Protein AF-U4TDQ0-F1 (afdb_monomer)

Radius of gyration: 15.78 Å; Cα contacts (8 Å, |Δi|>4): 170; chains: 1; bounding box: 38×32×38 Å

pLDDT: mean 95.49, std 4.38, range [69.06, 98.44]

Foldseek 3Di:
DDWPDKDKDFDADDDPPFDKDKDKDFQAFDQFWTWIKIWIDGPNHTGMIMITTDFDDDPRDGHTVCVVCVVVVNNVDHRHHDDVRVVVVVVVVVQDPPPDD

Mean predicted aligned error: 3.44 Å

Nearest PDB structures (foldseek):
  2cye-assembly3_D  TM=9.379E-01  e=4.472E-04  Thermus thermophilus HB8
  2cye-assembly3_C  TM=8.289E-01  e=3.193E-04  Thermus thermophilus HB8
  2cye-assembly3_B  TM=7.316E-01  e=2.853E-04  Thermus thermophilus HB8
  1tbu-assembly1_D  TM=9.192E-01  e=5.928E-03  Saccharomyces cerevisiae
  2egi-assembly1_C  TM=8.743E-01  e=5.298E-03  Aquifex aeolicus

Secondary structure (DSSP, 8-state):
-EEEEEEEEE-SPPPTTPPEEEEEEEEEE-SS-EEEEEEEEETTEEEEEEEEEEE-EETTEEPPHHHHHHHTT-TT------THHHHHHHHHHTS-SSPP-

InterPro domains:
  IPR029069 HotDog domain superfamily [SSF54637] (1-72)
  IPR051490 THEM6/lcsJ thioesterase [PTHR12475] (1-75)

Solvent-accessible surface area (backbone atoms only — not comparable to full-atom values): 5972 Å² total; per-residue (Å²): 110,49,77,83,46,73,52,74,49,83,78,48,91,82,62,89,92,60,70,70,47,77,47,76,45,80,63,20,41,52,71,48,37,40,30,36,39,37,38,37,27,44,93,91,38,81,24,33,44,34,45,35,39,29,28,49,58,58,98,92,37,74,40,50,37,64,63,53,26,48,76,70,76,40,68,86,70,80,44,64,52,52,69,72,56,40,53,46,54,56,55,58,68,70,50,71,78,80,65,90,130

Sequence (101 aa):
MVVAGSTIQYRKRIRAFEKVTLKTKIVGIDARWMYIEQSMWVKGKPCSSALLRTGVTEGGRVIDTSRVLTALGQSEWELPPTGYVAEWIVSDADRPWPPVA

Organism: NCBI:txid1354303

Structure (mmCIF, N/CA/C/O backbone):
data_AF-U4TDQ0-F1
#
_entry.id   AF-U4TDQ0-F1
#
loop_
_atom_site.group_PDB
_atom_site.id
_atom_site.type_symbol
_atom_site.label_atom_id
_atom_site.label_alt_id
_atom_site.label_comp_id
_atom_site.label_asym_id
_atom_site.label_entity_id
_atom_site.label_seq_id
_atom_site.pdbx_PDB_ins_code
_atom_site.Cartn_x
_atom_site.Cartn_y
_atom_site.Cartn_z
_atom_site.occupancy
_atom_site.B_iso_or_equiv
_atom_site.auth_seq_id
_atom_site.auth_comp_id
_atom_site.auth_asym_id
_atom_site.auth_atom_id
_atom_site.pdbx_PDB_model_num
ATOM 1 N N . MET A 1 1 ? -1.796 -9.338 -10.876 1.00 85.81 1 MET A N 1
ATOM 2 C CA . MET A 1 1 ? -1.291 -8.433 -9.821 1.00 85.81 1 MET A CA 1
ATOM 3 C C . MET A 1 1 ? -0.560 -9.258 -8.786 1.00 85.81 1 MET A C 1
ATOM 5 O O . MET A 1 1 ? -0.985 -10.374 -8.518 1.00 85.81 1 MET A O 1
ATOM 9 N N . VAL A 1 2 ? 0.502 -8.708 -8.211 1.00 95.94 2 VAL A N 1
ATOM 10 C CA . VAL A 1 2 ? 1.295 -9.325 -7.142 1.00 95.94 2 VAL A CA 1
ATOM 11 C C . VAL A 1 2 ? 1.426 -8.352 -5.973 1.00 95.94 2 VAL A C 1
ATOM 13 O O . VAL A 1 2 ? 1.414 -7.138 -6.182 1.00 95.94 2 VAL A O 1
ATOM 16 N N . VAL A 1 3 ? 1.554 -8.881 -4.756 1.00 96.25 3 VAL A N 1
ATOM 17 C CA . VAL A 1 3 ? 1.945 -8.119 -3.563 1.00 96.25 3 VAL A CA 1
ATOM 18 C C . VAL A 1 3 ? 3.385 -8.495 -3.236 1.00 96.25 3 VAL A C 1
ATOM 20 O O . VAL A 1 3 ? 3.662 -9.661 -2.973 1.00 96.25 3 VAL A O 1
ATOM 23 N N . ALA A 1 4 ? 4.294 -7.522 -3.288 1.00 94.31 4 ALA A N 1
ATOM 24 C CA . ALA A 1 4 ? 5.719 -7.733 -3.018 1.00 94.31 4 ALA A CA 1
ATOM 25 C C . ALA A 1 4 ? 6.105 -7.415 -1.567 1.00 94.31 4 ALA A C 1
ATOM 27 O O . ALA A 1 4 ? 7.129 -7.881 -1.084 1.00 94.31 4 ALA A O 1
ATOM 28 N N . GLY A 1 5 ? 5.278 -6.639 -0.869 1.00 94.81 5 GLY A N 1
ATOM 29 C CA . GLY A 1 5 ? 5.486 -6.296 0.530 1.00 94.81 5 GLY A CA 1
ATOM 30 C C . GLY A 1 5 ? 4.227 -5.698 1.137 1.00 94.81 5 GLY A C 1
ATOM 31 O O . GLY A 1 5 ? 3.409 -5.090 0.441 1.00 94.81 5 GLY A O 1
ATOM 32 N N . SER A 1 6 ? 4.064 -5.879 2.442 1.00 96.44 6 SER A N 1
ATOM 33 C CA . SER A 1 6 ? 2.963 -5.286 3.192 1.00 96.44 6 SER A CA 1
ATOM 34 C C . SER A 1 6 ? 3.359 -5.023 4.634 1.00 96.44 6 SER A C 1
ATOM 36 O O . SER A 1 6 ? 4.009 -5.864 5.257 1.00 96.44 6 SER A O 1
ATOM 38 N N . THR A 1 7 ? 2.886 -3.914 5.190 1.00 96.81 7 THR A N 1
ATOM 39 C CA . THR A 1 7 ? 2.916 -3.654 6.632 1.00 96.81 7 THR A CA 1
ATOM 40 C C . THR A 1 7 ? 1.505 -3.369 7.124 1.00 96.81 7 THR A C 1
ATOM 42 O O . THR A 1 7 ? 0.724 -2.714 6.434 1.00 96.81 7 THR A O 1
ATOM 45 N N . ILE A 1 8 ? 1.149 -3.906 8.293 1.00 97.44 8 ILE A N 1
ATOM 46 C CA . ILE A 1 8 ? -0.201 -3.806 8.853 1.00 97.44 8 ILE A CA 1
ATOM 47 C C . ILE A 1 8 ? -0.110 -3.411 10.322 1.00 97.44 8 ILE A C 1
ATOM 49 O O . ILE A 1 8 ? 0.635 -4.007 11.097 1.00 97.44 8 ILE A O 1
ATOM 53 N N . GLN A 1 9 ? -0.927 -2.440 10.719 1.00 96.94 9 GLN A N 1
ATOM 54 C CA . GLN A 1 9 ? -1.141 -2.077 12.112 1.00 96.94 9 GLN A CA 1
ATOM 55 C C . GLN A 1 9 ? -2.554 -2.465 12.538 1.00 96.94 9 GLN A C 1
ATOM 57 O O . GLN A 1 9 ? -3.540 -1.920 12.038 1.00 96.94 9 GLN A O 1
ATOM 62 N N . TYR A 1 10 ? -2.656 -3.360 13.519 1.00 97.62 10 TYR A N 1
ATOM 63 C CA . TYR A 1 10 ? -3.918 -3.705 14.168 1.00 97.62 10 TYR A CA 1
ATOM 64 C C . TYR A 1 10 ? -4.085 -2.889 15.451 1.00 97.62 10 TYR A C 1
ATOM 66 O O . TYR A 1 10 ? -3.230 -2.915 16.334 1.00 97.62 10 TYR A O 1
ATOM 74 N N . ARG A 1 11 ? -5.195 -2.154 15.567 1.00 96.81 11 ARG A N 1
ATOM 75 C CA . ARG A 1 11 ? -5.513 -1.321 16.741 1.00 96.81 11 ARG A CA 1
ATOM 76 C C . ARG A 1 11 ? -6.740 -1.815 17.500 1.00 96.81 11 ARG A C 1
ATOM 78 O O . ARG A 1 11 ? -6.818 -1.618 18.709 1.00 96.81 11 ARG A O 1
ATOM 85 N N . LYS A 1 12 ? -7.706 -2.447 16.822 1.00 96.44 12 LYS A N 1
ATOM 86 C CA . LYS A 1 12 ? -8.913 -3.010 17.449 1.00 96.44 12 LYS A CA 1
ATOM 87 C C . LYS A 1 12 ? -9.271 -4.359 16.843 1.00 96.44 12 LYS A C 1
ATOM 89 O O . LYS A 1 12 ? -9.167 -4.551 15.636 1.00 96.44 12 LYS A O 1
ATOM 94 N N . ARG A 1 13 ? -9.728 -5.275 17.699 1.00 96.25 13 ARG A N 1
ATOM 95 C CA . ARG A 1 13 ? -10.230 -6.592 17.289 1.00 96.25 13 ARG A CA 1
ATOM 96 C C . ARG A 1 13 ? -11.559 -6.422 16.551 1.00 96.25 13 ARG A C 1
ATOM 98 O O . ARG A 1 13 ? -12.422 -5.689 17.027 1.00 96.25 13 ARG A O 1
ATOM 105 N N . ILE A 1 14 ? -11.711 -7.126 15.436 1.00 96.44 14 ILE A N 1
ATOM 106 C CA . ILE A 1 14 ? -12.970 -7.273 14.699 1.00 96.44 14 ILE A CA 1
ATOM 107 C C . ILE A 1 14 ? -13.509 -8.663 15.034 1.00 96.44 14 ILE A C 1
ATOM 109 O O . ILE A 1 14 ? -12.763 -9.640 14.964 1.00 96.44 14 ILE A O 1
ATOM 113 N N . ARG A 1 15 ? -14.767 -8.759 15.465 1.00 96.00 15 ARG A N 1
ATOM 114 C CA . ARG A 1 15 ? -15.400 -10.041 15.811 1.00 96.00 15 ARG A CA 1
ATOM 115 C C . ARG A 1 15 ? -16.083 -10.659 14.593 1.00 96.00 15 ARG A C 1
ATOM 117 O O . ARG A 1 15 ? -16.383 -9.975 13.616 1.00 96.00 15 ARG A O 1
ATOM 124 N N . ALA A 1 16 ? -16.356 -11.960 14.676 1.00 97.00 16 ALA A N 1
ATOM 125 C CA . ALA A 1 16 ? -17.132 -12.660 13.660 1.00 97.00 16 ALA A CA 1
ATOM 126 C C . ALA A 1 16 ? -18.467 -11.940 13.400 1.00 97.00 16 ALA A C 1
ATOM 128 O O . ALA A 1 16 ? -19.108 -11.453 14.333 1.00 97.00 16 ALA A O 1
ATOM 129 N N . PHE A 1 17 ? -18.859 -11.882 12.126 1.00 95.88 17 PHE A N 1
ATOM 130 C CA . PHE A 1 17 ? -20.096 -11.257 11.643 1.00 95.88 17 PHE A CA 1
ATOM 131 C C . PHE A 1 17 ? -20.197 -9.733 11.828 1.00 95.88 17 PHE A C 1
ATOM 133 O O . PHE A 1 17 ? -21.230 -9.144 11.509 1.00 95.88 17 PHE A O 1
ATOM 140 N N . GLU A 1 18 ? -19.137 -9.052 12.278 1.00 97.12 18 GLU A N 1
ATOM 141 C CA . GLU A 1 18 ? -19.100 -7.593 12.191 1.00 97.12 18 GLU A CA 1
ATOM 142 C C . GLU A 1 18 ? -18.931 -7.147 10.735 1.00 97.12 18 GLU A C 1
ATOM 144 O O . GLU A 1 18 ? -18.029 -7.588 10.023 1.00 97.12 18 GLU A O 1
ATOM 149 N N . LYS A 1 19 ? -19.795 -6.229 10.289 1.00 97.88 19 LYS A N 1
ATOM 150 C CA . LYS A 1 19 ? -19.674 -5.616 8.966 1.00 97.88 19 LYS A CA 1
ATOM 151 C C . LYS A 1 19 ? -18.466 -4.679 8.944 1.00 97.88 19 LYS A C 1
ATOM 153 O O . LYS A 1 19 ? -18.449 -3.667 9.648 1.00 97.88 19 LYS A O 1
ATOM 158 N N . VAL A 1 20 ? -17.485 -5.017 8.113 1.00 97.88 20 VAL A N 1
ATOM 159 C CA . VAL A 1 20 ? -16.274 -4.220 7.899 1.00 97.88 20 VAL A CA 1
ATOM 160 C C . VAL A 1 20 ? -16.450 -3.334 6.671 1.00 97.88 20 VAL A C 1
ATOM 162 O O . VAL A 1 20 ? -16.833 -3.807 5.603 1.00 97.88 20 VAL A O 1
ATOM 165 N N . THR A 1 21 ? -16.127 -2.053 6.812 1.00 98.38 21 THR A N 1
ATOM 166 C CA . THR A 1 21 ? -15.949 -1.130 5.690 1.00 98.38 21 THR A CA 1
ATOM 167 C C . THR A 1 21 ? -14.460 -1.003 5.398 1.00 98.38 21 THR A C 1
ATOM 169 O O . THR A 1 21 ? -13.702 -0.514 6.238 1.00 98.38 21 THR A O 1
ATOM 172 N N . LEU A 1 22 ? -14.048 -1.424 4.204 1.00 97.94 22 LEU A N 1
ATOM 173 C CA . LEU A 1 22 ? -12.700 -1.208 3.691 1.00 97.94 22 LEU A CA 1
ATOM 174 C C . LEU A 1 22 ? -12.658 0.124 2.938 1.00 97.94 22 LEU A C 1
ATOM 176 O O . LEU A 1 22 ? -13.484 0.368 2.062 1.00 97.94 22 LEU A O 1
ATOM 180 N N . LYS A 1 23 ? -11.698 0.983 3.275 1.00 98.12 23 LYS A N 1
ATOM 181 C CA . LYS A 1 23 ? -11.382 2.190 2.505 1.00 98.12 23 LYS A CA 1
ATOM 182 C C . LYS A 1 23 ? -10.018 2.001 1.868 1.00 98.12 23 LYS A C 1
ATOM 184 O O . LYS A 1 23 ? -9.081 1.631 2.570 1.00 98.12 23 LYS A O 1
ATOM 189 N N . THR A 1 24 ? -9.910 2.259 0.572 1.00 97.81 24 THR A N 1
ATOM 190 C CA . THR A 1 24 ? -8.693 2.021 -0.208 1.00 97.81 24 THR A CA 1
ATOM 191 C C . THR A 1 24 ? -8.303 3.284 -0.955 1.00 97.81 24 THR A C 1
ATOM 193 O O . THR A 1 24 ? -9.162 3.948 -1.531 1.00 97.81 24 THR A O 1
ATOM 196 N N . LYS A 1 25 ? -7.012 3.614 -0.940 1.00 96.81 25 LYS A N 1
ATOM 197 C CA . LYS A 1 25 ? -6.452 4.759 -1.654 1.00 96.81 25 LYS A CA 1
ATOM 198 C C . LYS A 1 25 ? -5.086 4.390 -2.228 1.00 96.81 25 LYS A C 1
ATOM 200 O O . LYS A 1 25 ? -4.298 3.739 -1.550 1.00 96.81 25 LYS A O 1
ATOM 205 N N . ILE A 1 26 ? -4.799 4.822 -3.454 1.00 97.06 26 ILE A N 1
ATOM 206 C CA . ILE A 1 26 ? -3.434 4.790 -3.994 1.00 97.06 26 ILE A CA 1
ATOM 207 C C . ILE A 1 26 ? -2.685 5.989 -3.407 1.00 97.06 26 ILE A C 1
ATOM 209 O O . ILE A 1 26 ? -3.179 7.116 -3.456 1.00 97.06 26 ILE A O 1
ATOM 213 N N . VAL A 1 27 ? -1.536 5.728 -2.792 1.00 97.75 27 VAL A N 1
ATOM 214 C CA . VAL A 1 27 ? -0.753 6.713 -2.023 1.00 97.75 27 VAL A CA 1
ATOM 215 C C . VAL A 1 27 ? 0.665 6.903 -2.547 1.00 97.75 27 VAL A C 1
ATOM 217 O O . VAL A 1 27 ? 1.401 7.739 -2.037 1.00 97.75 27 VAL A O 1
ATOM 220 N N . GLY A 1 28 ? 1.041 6.142 -3.569 1.00 97.81 28 GLY A N 1
ATOM 221 C CA . GLY A 1 28 ? 2.329 6.256 -4.228 1.00 97.81 28 GLY A CA 1
ATOM 222 C C . GLY A 1 28 ? 2.354 5.422 -5.501 1.00 97.81 28 GLY A C 1
ATOM 223 O O . GLY A 1 28 ? 1.726 4.365 -5.565 1.00 97.81 28 GLY A O 1
ATOM 224 N N . ILE A 1 29 ? 3.090 5.881 -6.498 1.00 97.31 29 ILE A N 1
ATOM 225 C CA . ILE A 1 29 ? 3.402 5.177 -7.734 1.00 97.31 29 ILE A CA 1
ATOM 226 C C . ILE A 1 29 ? 4.873 5.473 -8.023 1.00 97.31 29 ILE A C 1
ATOM 228 O O . ILE A 1 29 ? 5.266 6.635 -8.101 1.00 97.31 29 ILE A O 1
ATOM 232 N N . ASP A 1 30 ? 5.686 4.429 -8.140 1.00 95.62 30 ASP A N 1
ATOM 233 C CA . ASP A 1 30 ? 7.057 4.527 -8.649 1.00 95.62 30 ASP A CA 1
ATOM 234 C C . ASP A 1 30 ? 7.170 3.820 -10.009 1.00 95.62 3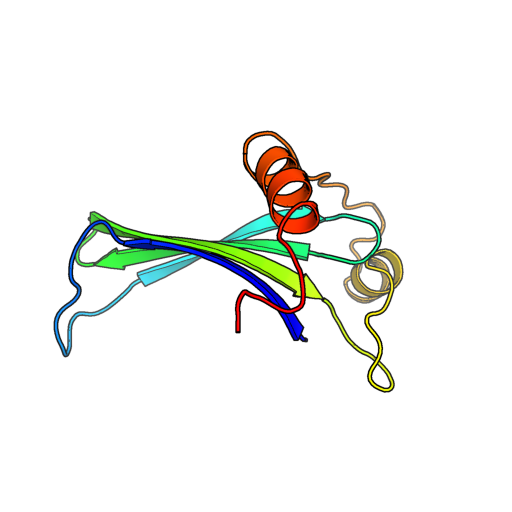0 ASP A C 1
ATOM 236 O O . ASP A 1 30 ? 6.155 3.448 -10.593 1.00 95.62 30 ASP A O 1
ATOM 240 N N . ALA A 1 31 ? 8.382 3.624 -10.534 1.00 95.19 31 ALA A N 1
ATOM 241 C CA . ALA A 1 31 ? 8.603 3.002 -11.842 1.00 95.19 31 ALA A CA 1
ATOM 242 C C . ALA A 1 31 ? 7.996 1.588 -11.996 1.00 95.19 31 ALA A C 1
ATOM 244 O O . ALA A 1 31 ? 7.646 1.196 -13.108 1.00 95.19 31 ALA A O 1
ATOM 245 N N . ARG A 1 32 ? 7.867 0.811 -10.912 1.00 94.88 32 ARG A N 1
ATOM 246 C CA . ARG A 1 32 ? 7.436 -0.603 -10.937 1.00 94.88 32 ARG A CA 1
ATOM 247 C C . ARG A 1 32 ? 6.271 -0.933 -10.011 1.00 94.88 32 ARG A C 1
ATOM 249 O O . ARG A 1 32 ? 5.593 -1.940 -10.224 1.00 94.88 32 ARG A O 1
ATOM 256 N N . TRP A 1 33 ? 6.036 -0.124 -8.990 1.00 97.38 33 TRP A N 1
ATOM 257 C CA . TRP A 1 33 ? 5.122 -0.430 -7.904 1.00 97.38 33 TRP A CA 1
ATOM 258 C C . TRP A 1 33 ? 4.071 0.658 -7.713 1.00 97.38 33 TRP A C 1
ATOM 260 O O . TRP A 1 33 ? 4.338 1.855 -7.781 1.00 97.38 33 TRP A O 1
ATOM 270 N N . MET A 1 34 ? 2.860 0.208 -7.399 1.00 97.44 34 MET A N 1
ATOM 271 C CA . MET A 1 34 ? 1.773 1.027 -6.883 1.00 97.44 34 MET A CA 1
ATOM 272 C C . MET A 1 34 ? 1.593 0.723 -5.397 1.00 97.44 34 MET A C 1
ATOM 274 O O . MET A 1 34 ? 1.462 -0.438 -4.989 1.00 97.44 34 MET A O 1
ATOM 278 N N . TYR A 1 35 ? 1.559 1.776 -4.591 1.00 98.19 35 TYR A N 1
ATOM 279 C CA . TYR A 1 35 ? 1.408 1.724 -3.147 1.00 98.19 35 TYR A CA 1
ATOM 280 C C . TYR A 1 35 ? -0.039 2.001 -2.786 1.00 98.19 35 TYR A C 1
ATOM 282 O O . TYR A 1 35 ? -0.589 3.058 -3.106 1.00 98.19 35 TYR A O 1
ATOM 290 N N . ILE A 1 36 ? -0.661 1.034 -2.126 1.00 98.12 36 ILE A N 1
ATOM 291 C CA . ILE A 1 36 ? -2.069 1.093 -1.762 1.00 98.12 36 ILE A CA 1
ATOM 292 C C . ILE A 1 36 ? -2.170 1.125 -0.248 1.00 98.12 36 ILE A C 1
ATOM 294 O O . ILE A 1 36 ? -1.688 0.224 0.437 1.00 98.12 36 ILE A O 1
ATOM 298 N N . GLU A 1 37 ? -2.845 2.145 0.262 1.00 97.88 37 GLU A N 1
ATOM 299 C CA . GLU A 1 37 ? -3.213 2.237 1.661 1.00 97.88 37 GLU A CA 1
ATOM 300 C C . GLU A 1 37 ? -4.651 1.751 1.841 1.00 97.88 37 GLU A C 1
ATOM 302 O O . GLU A 1 37 ? -5.575 2.155 1.123 1.00 97.88 37 GLU A O 1
ATOM 307 N N . GLN A 1 38 ? -4.844 0.849 2.795 1.00 97.94 38 GLN A N 1
ATOM 308 C CA . GLN A 1 38 ? -6.137 0.280 3.131 1.00 97.94 38 GLN A CA 1
ATOM 309 C C . GLN A 1 38 ? -6.421 0.466 4.611 1.00 97.94 38 GLN A C 1
ATOM 311 O O . GLN A 1 38 ? -5.599 0.120 5.448 1.00 97.94 38 GLN A O 1
ATOM 316 N N . SER A 1 39 ? -7.612 0.951 4.950 1.00 97.94 39 SER A N 1
ATOM 317 C CA . SER A 1 39 ? -8.064 1.013 6.340 1.00 97.94 39 SER A CA 1
ATOM 318 C C . SER A 1 39 ? -9.381 0.277 6.524 1.00 97.94 39 SER A C 1
ATOM 320 O O . SER A 1 39 ? -10.313 0.414 5.728 1.00 97.94 39 SER A O 1
ATOM 322 N N . MET A 1 40 ? -9.457 -0.509 7.595 1.00 98.25 40 MET A N 1
ATOM 323 C CA . MET A 1 40 ? -10.634 -1.288 7.959 1.00 98.25 40 MET A CA 1
ATOM 324 C C . MET A 1 40 ? -11.378 -0.585 9.087 1.00 98.25 40 MET A C 1
ATOM 326 O O . MET A 1 40 ? -10.787 -0.197 10.100 1.00 98.25 40 MET A O 1
ATOM 330 N N . TRP A 1 41 ? -12.689 -0.447 8.915 1.00 98.38 41 TRP A N 1
ATOM 331 C CA . TRP A 1 41 ? -13.565 0.276 9.827 1.00 98.38 41 TRP A CA 1
ATOM 332 C C . TRP A 1 41 ? -14.747 -0.592 10.237 1.00 98.38 41 TRP A C 1
ATOM 334 O O . TRP A 1 41 ? -15.360 -1.246 9.398 1.00 98.38 41 TRP A O 1
ATOM 344 N N . VAL A 1 42 ? -15.115 -0.549 11.514 1.00 98.38 42 VAL A N 1
ATOM 345 C CA . VAL A 1 42 ? -16.313 -1.213 12.042 1.00 98.38 42 VAL A CA 1
ATOM 346 C C . VAL A 1 42 ? -17.099 -0.203 12.859 1.00 98.38 42 VAL A C 1
ATOM 348 O O . VAL A 1 42 ? -16.539 0.464 13.730 1.00 98.38 42 VAL A O 1
ATOM 351 N N . LYS A 1 43 ? -18.401 -0.064 12.570 1.00 96.69 43 LYS A N 1
ATOM 352 C CA . LYS A 1 43 ? -19.301 0.880 13.267 1.00 96.69 43 LYS A CA 1
ATOM 353 C C . LYS A 1 43 ? -18.712 2.303 13.335 1.00 96.69 43 LYS A C 1
ATOM 355 O O . LYS A 1 43 ? -18.706 2.938 14.386 1.00 96.69 43 LYS A O 1
ATOM 360 N N . GLY A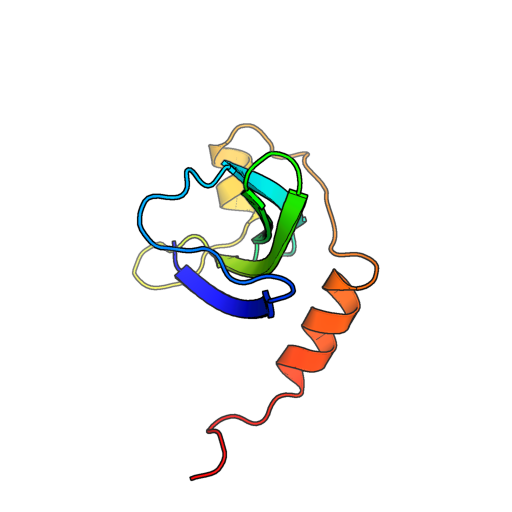 1 44 ? -18.130 2.762 12.224 1.00 96.06 44 GLY A N 1
ATOM 361 C CA . GLY A 1 44 ? -17.511 4.088 12.105 1.00 96.06 44 GLY A CA 1
ATOM 362 C C . GLY A 1 44 ? -16.178 4.270 12.843 1.00 96.06 44 GLY A C 1
ATOM 363 O O . GLY A 1 44 ? -15.629 5.366 12.817 1.00 96.06 44 GLY A O 1
ATOM 364 N N . LYS A 1 45 ? -15.621 3.228 13.475 1.00 97.62 45 LYS A N 1
ATOM 365 C CA . LYS A 1 45 ? -14.341 3.294 14.197 1.00 97.62 45 LYS A CA 1
ATOM 366 C C . LYS A 1 45 ? -13.223 2.621 13.390 1.00 97.62 45 LYS A C 1
ATOM 368 O O . LYS A 1 45 ? -13.466 1.541 12.850 1.00 97.62 45 LYS A O 1
ATOM 373 N N . PRO A 1 46 ? -12.006 3.197 13.340 1.00 97.56 46 PRO A N 1
ATOM 374 C CA . PRO A 1 46 ? -10.876 2.559 12.676 1.00 97.56 46 PRO A CA 1
ATOM 375 C C . PRO A 1 46 ? -10.381 1.372 13.510 1.00 97.56 46 PRO A C 1
ATOM 377 O O . PRO A 1 46 ? -10.255 1.476 14.738 1.00 97.56 46 PRO A O 1
ATOM 380 N N . CYS A 1 47 ? -10.106 0.253 12.841 1.00 98.25 47 CYS A N 1
ATOM 381 C CA . CYS A 1 47 ? -9.665 -0.994 13.466 1.00 98.25 47 CYS A CA 1
ATOM 382 C C . CYS A 1 47 ? -8.245 -1.389 13.060 1.00 98.25 47 CYS A C 1
ATOM 384 O O . CYS A 1 47 ? -7.469 -1.818 13.916 1.00 98.25 47 CYS A O 1
ATOM 386 N N . SER A 1 48 ? -7.893 -1.210 11.789 1.00 98.25 48 SER A N 1
ATOM 387 C CA . SER A 1 48 ? -6.552 -1.479 11.268 1.00 98.25 48 SER A CA 1
ATOM 388 C C . SER A 1 48 ? -6.246 -0.627 10.041 1.00 98.25 48 SER A C 1
ATOM 390 O O . SER A 1 48 ? -7.164 -0.139 9.377 1.00 98.25 48 SER A O 1
ATOM 392 N N . SER A 1 49 ? -4.955 -0.463 9.758 1.00 97.69 49 SER A N 1
ATOM 393 C CA . SER A 1 49 ? -4.444 0.129 8.519 1.00 97.69 49 SER A CA 1
ATOM 394 C C . SER A 1 49 ? -3.359 -0.767 7.930 1.00 97.69 49 SER A C 1
ATOM 396 O O . SER A 1 49 ? -2.619 -1.403 8.682 1.00 97.69 49 SER A O 1
ATOM 398 N N . ALA A 1 50 ? -3.275 -0.820 6.608 1.00 98.12 50 ALA A N 1
ATOM 399 C CA . ALA A 1 50 ? -2.301 -1.585 5.854 1.00 98.12 50 ALA A CA 1
ATOM 400 C C . ALA A 1 50 ? -1.719 -0.730 4.727 1.00 98.12 50 ALA A C 1
ATOM 402 O O . ALA A 1 50 ? -2.464 -0.059 4.015 1.00 98.12 50 ALA A O 1
ATOM 403 N N . LEU A 1 51 ? -0.404 -0.810 4.540 1.00 98.44 51 LEU A N 1
ATOM 404 C CA . LEU A 1 51 ? 0.282 -0.332 3.345 1.00 98.44 51 LEU A CA 1
ATOM 405 C C . LEU A 1 51 ? 0.723 -1.550 2.532 1.00 98.44 51 LEU A C 1
ATOM 407 O O . LEU A 1 51 ? 1.352 -2.463 3.071 1.00 98.44 51 LEU A O 1
ATOM 411 N N . LEU A 1 52 ? 0.383 -1.561 1.246 1.00 98.19 52 LEU A N 1
ATOM 412 C CA . LEU A 1 52 ? 0.656 -2.649 0.312 1.00 98.19 52 LEU A CA 1
ATOM 413 C C . LEU A 1 52 ? 1.532 -2.141 -0.837 1.00 98.19 52 LEU A C 1
ATOM 415 O O . LEU A 1 52 ? 1.157 -1.178 -1.505 1.00 98.19 52 LEU A O 1
ATOM 419 N N . ARG A 1 53 ? 2.650 -2.823 -1.117 1.00 97.94 53 ARG A N 1
ATOM 420 C CA . ARG A 1 53 ? 3.425 -2.668 -2.358 1.00 97.94 53 ARG A CA 1
ATOM 421 C C . ARG A 1 53 ? 2.904 -3.654 -3.389 1.00 97.94 53 ARG A C 1
ATOM 423 O O . ARG A 1 53 ? 3.063 -4.867 -3.225 1.00 97.94 53 ARG A O 1
ATOM 430 N N . THR A 1 54 ? 2.282 -3.138 -4.441 1.00 98.06 54 THR A N 1
ATOM 431 C CA . THR A 1 54 ? 1.605 -3.948 -5.457 1.00 98.06 54 THR A CA 1
ATOM 432 C C . TH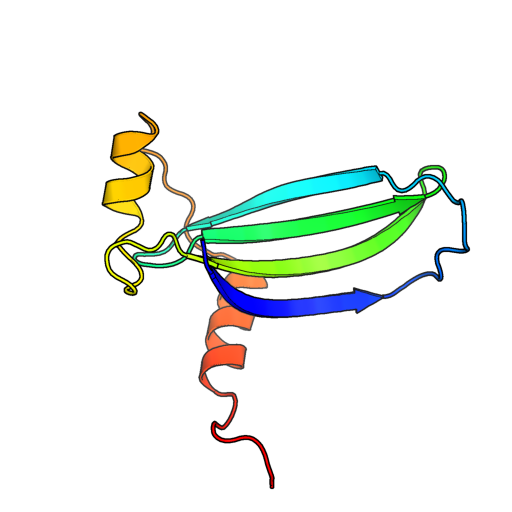R A 1 54 ? 2.163 -3.695 -6.848 1.00 98.06 54 THR A C 1
ATOM 434 O O . THR A 1 54 ? 2.582 -2.584 -7.156 1.00 98.06 54 THR A O 1
ATOM 437 N N . GLY A 1 55 ? 2.187 -4.729 -7.687 1.00 97.31 55 GLY A N 1
ATOM 438 C CA . GLY A 1 55 ? 2.650 -4.641 -9.073 1.00 97.31 55 GLY A CA 1
ATOM 439 C C . GLY A 1 55 ? 1.691 -5.333 -10.036 1.00 97.31 55 GLY A C 1
ATOM 440 O O . GLY A 1 55 ? 1.017 -6.310 -9.681 1.00 97.31 55 GLY A O 1
ATOM 441 N N . VAL A 1 56 ? 1.630 -4.846 -11.273 1.00 97.19 56 VAL A N 1
ATOM 442 C CA . VAL A 1 56 ? 0.944 -5.527 -12.379 1.00 97.19 56 VAL A CA 1
ATOM 443 C C . VAL A 1 56 ? 1.948 -6.435 -13.073 1.00 97.19 56 VAL A C 1
ATOM 445 O O . VAL A 1 56 ? 3.113 -6.081 -13.217 1.00 97.19 56 VAL A O 1
ATOM 448 N N . THR A 1 57 ? 1.511 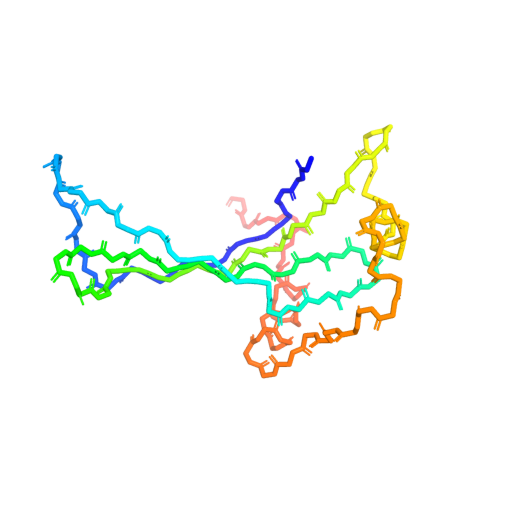-7.628 -13.463 1.00 96.69 57 THR A N 1
ATOM 449 C CA . THR A 1 57 ? 2.394 -8.662 -14.004 1.00 96.69 57 THR A CA 1
ATOM 450 C C . THR A 1 57 ? 1.949 -9.106 -15.384 1.00 96.69 57 THR A C 1
ATOM 452 O O . THR A 1 57 ? 0.765 -9.373 -15.580 1.00 96.69 57 THR A O 1
ATOM 455 N N . GLU A 1 58 ? 2.904 -9.288 -16.286 1.00 96.56 58 GLU A N 1
ATOM 456 C CA . GLU A 1 58 ? 2.729 -9.847 -17.626 1.00 96.56 58 GLU A CA 1
ATOM 457 C C . GLU A 1 58 ? 3.849 -10.867 -17.865 1.00 96.56 58 GLU A C 1
ATOM 459 O O . GLU A 1 58 ? 5.004 -10.614 -17.522 1.00 96.56 58 GLU A O 1
ATOM 464 N N . GLY A 1 59 ? 3.519 -12.062 -18.366 1.00 94.25 59 GLY A N 1
ATOM 465 C CA . GLY A 1 59 ? 4.519 -13.119 -18.583 1.00 94.25 59 GLY A CA 1
ATOM 466 C C . GLY A 1 59 ? 5.310 -13.510 -17.322 1.00 94.25 59 GLY A C 1
ATOM 467 O O . GLY A 1 59 ? 6.486 -13.853 -17.409 1.00 94.25 59 GLY A O 1
ATOM 468 N N . GLY A 1 60 ? 4.698 -13.396 -16.137 1.00 92.88 60 GLY A N 1
ATOM 469 C CA . GLY A 1 60 ? 5.338 -13.710 -14.854 1.00 92.88 60 GLY A CA 1
ATOM 470 C C . GLY A 1 60 ? 6.299 -12.641 -14.319 1.00 92.88 60 GLY A C 1
ATOM 471 O O . GLY A 1 60 ? 6.938 -12.866 -13.294 1.00 92.88 60 GLY A O 1
ATOM 472 N N . ARG A 1 61 ? 6.406 -11.475 -14.968 1.00 94.06 61 ARG A N 1
ATOM 473 C CA . ARG A 1 61 ? 7.265 -10.364 -14.531 1.00 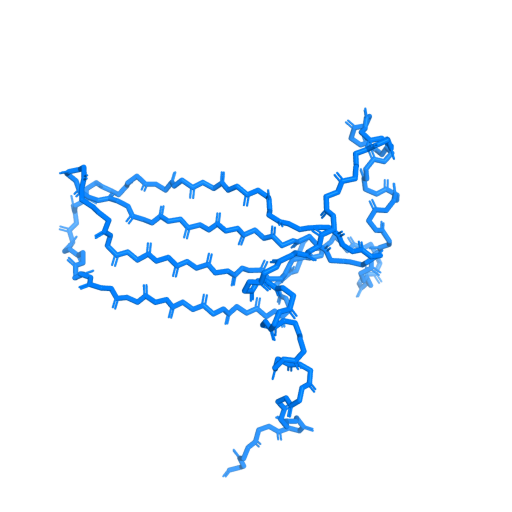94.06 61 ARG A CA 1
ATOM 474 C C . ARG A 1 61 ? 6.434 -9.134 -14.213 1.00 94.06 61 ARG A C 1
ATOM 476 O O . ARG A 1 61 ? 5.414 -8.900 -14.854 1.00 94.06 61 ARG A O 1
ATOM 483 N N . VAL A 1 62 ? 6.878 -8.350 -13.234 1.00 96.75 62 VAL A N 1
ATOM 484 C CA . VAL A 1 62 ? 6.284 -7.037 -12.950 1.00 96.75 62 VAL A CA 1
ATOM 485 C C . VAL A 1 62 ? 6.625 -6.088 -14.096 1.00 96.75 62 VAL A C 1
ATOM 487 O O . VAL A 1 62 ? 7.789 -6.011 -14.493 1.00 96.75 62 VAL A O 1
ATOM 490 N N . ILE A 1 63 ? 5.611 -5.416 -14.639 1.00 97.25 63 ILE A N 1
ATOM 491 C CA . ILE A 1 63 ? 5.754 -4.433 -15.721 1.00 97.25 63 ILE A CA 1
ATOM 492 C C . ILE A 1 63 ? 5.841 -3.012 -15.163 1.00 97.25 63 ILE A C 1
ATOM 494 O O . ILE A 1 63 ? 5.408 -2.761 -14.039 1.00 97.25 63 ILE A O 1
ATOM 498 N N . ASP A 1 64 ? 6.363 -2.087 -15.967 1.00 97.38 64 ASP A N 1
ATOM 499 C CA . ASP A 1 64 ? 6.464 -0.679 -15.584 1.00 97.38 64 ASP A CA 1
ATOM 500 C C . ASP A 1 64 ? 5.079 -0.055 -15.375 1.00 97.38 64 ASP A C 1
ATOM 502 O O . ASP A 1 64 ? 4.135 -0.298 -16.138 1.00 97.38 64 ASP A O 1
ATOM 506 N N . THR A 1 65 ? 4.961 0.784 -14.349 1.00 96.75 65 THR A N 1
ATOM 507 C CA . THR A 1 65 ? 3.699 1.455 -13.998 1.00 96.75 65 THR A CA 1
ATOM 508 C C . THR A 1 65 ? 3.236 2.418 -15.081 1.00 96.75 65 THR A C 1
ATOM 510 O O . THR A 1 65 ? 2.034 2.571 -15.259 1.00 96.75 65 THR A O 1
ATOM 513 N N . SER A 1 66 ? 4.147 2.989 -15.873 1.00 96.75 66 SER A N 1
ATOM 514 C CA . SER A 1 66 ? 3.806 3.827 -17.028 1.00 96.75 66 SER A CA 1
ATOM 515 C C . SER A 1 66 ? 2.927 3.080 -18.036 1.00 96.75 66 SER A C 1
ATOM 517 O O . SER A 1 66 ? 1.899 3.606 -18.453 1.00 96.75 66 SER A O 1
ATOM 519 N N . ARG A 1 67 ? 3.240 1.812 -18.353 1.00 97.06 67 ARG A N 1
ATOM 520 C CA . ARG A 1 67 ? 2.406 0.966 -19.232 1.00 97.06 67 ARG A CA 1
ATOM 521 C C . ARG A 1 67 ? 1.010 0.759 -18.649 1.00 97.06 67 ARG A C 1
ATOM 523 O O . ARG A 1 67 ? 0.025 0.776 -19.385 1.00 97.06 67 ARG A O 1
ATOM 530 N N . VAL A 1 68 ? 0.930 0.567 -17.332 1.00 96.12 68 VAL A N 1
ATOM 531 C CA . VAL A 1 68 ? -0.340 0.409 -16.611 1.00 96.12 68 VAL A CA 1
ATOM 532 C C . VAL A 1 68 ? -1.153 1.702 -16.679 1.00 96.12 68 VAL A C 1
ATOM 534 O O . VAL A 1 68 ? -2.324 1.668 -17.043 1.00 96.12 68 VAL A O 1
ATOM 537 N N . LEU A 1 69 ? -0.533 2.844 -16.383 1.00 96.50 69 LEU A N 1
ATOM 538 C CA . LEU A 1 69 ? -1.168 4.160 -16.399 1.00 96.50 69 LEU A CA 1
ATOM 539 C C . LEU A 1 69 ? -1.656 4.550 -17.797 1.00 96.50 69 LEU A C 1
ATOM 541 O O . LEU A 1 69 ? -2.791 5.002 -17.935 1.00 96.50 69 LEU A O 1
ATOM 545 N N . THR A 1 70 ? -0.867 4.296 -18.843 1.00 97.31 70 THR A N 1
ATOM 546 C CA . THR A 1 70 ? -1.297 4.484 -20.236 1.00 97.31 70 THR A CA 1
ATOM 547 C C . THR A 1 7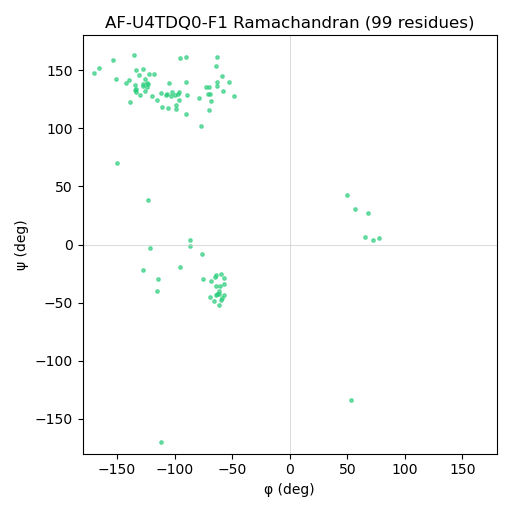0 ? -2.522 3.631 -20.560 1.00 97.31 70 THR A C 1
ATOM 549 O O . THR A 1 70 ? -3.490 4.147 -21.113 1.00 97.31 70 THR A O 1
ATOM 552 N N . ALA A 1 71 ? -2.528 2.350 -20.175 1.00 95.94 71 ALA A N 1
ATOM 553 C CA . ALA A 1 71 ? -3.673 1.467 -20.403 1.00 95.94 71 ALA A CA 1
ATOM 554 C C . ALA A 1 71 ? -4.941 1.916 -19.649 1.00 95.94 71 ALA A C 1
ATOM 556 O O . ALA A 1 71 ? -6.052 1.638 -20.094 1.00 95.94 71 ALA A O 1
ATOM 557 N N . LEU A 1 72 ? -4.782 2.631 -18.530 1.00 95.06 72 LEU A N 1
ATOM 558 C CA . LEU A 1 72 ? -5.876 3.220 -17.751 1.00 95.06 72 LEU A CA 1
ATOM 559 C C . LEU A 1 72 ? -6.301 4.618 -18.238 1.00 95.06 72 LEU A C 1
ATOM 561 O O . LEU A 1 72 ? -7.216 5.202 -17.659 1.00 95.06 72 LEU A O 1
ATOM 565 N N . GLY A 1 73 ? -5.653 5.175 -19.268 1.00 97.06 73 GLY A N 1
ATOM 566 C CA . GLY A 1 73 ? -5.902 6.547 -19.726 1.00 97.06 73 GLY A CA 1
ATOM 567 C C . GLY A 1 73 ? -5.459 7.617 -18.720 1.00 97.06 73 GLY A C 1
ATOM 568 O O . GLY A 1 73 ? -6.036 8.697 -18.678 1.00 97.06 73 GLY A O 1
ATOM 56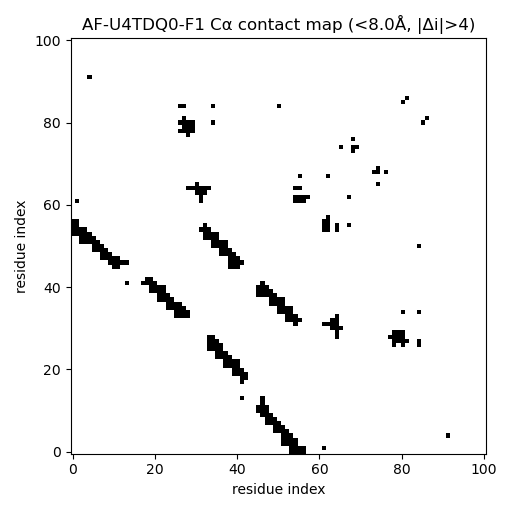9 N N . GLN A 1 74 ? -4.470 7.302 -17.881 1.00 95.50 74 GLN A N 1
ATOM 570 C CA . GLN A 1 74 ? -3.947 8.140 -16.797 1.00 95.50 74 GLN A CA 1
ATOM 571 C C . GLN A 1 74 ? -2.436 8.377 -16.964 1.00 95.50 74 GLN A C 1
ATOM 573 O O . GLN A 1 74 ? -1.696 8.336 -15.986 1.00 95.50 74 GLN A O 1
ATOM 578 N N . SER A 1 75 ? -1.951 8.568 -18.197 1.00 94.06 75 SER A N 1
ATOM 579 C CA . SER A 1 75 ? -0.508 8.683 -18.490 1.00 94.06 75 SER A CA 1
ATOM 580 C C . SER A 1 75 ? 0.187 9.807 -17.721 1.00 94.06 75 SER A C 1
ATOM 582 O O . SER A 1 75 ? 1.331 9.637 -17.318 1.00 94.06 75 SER A O 1
ATOM 584 N N . GLU A 1 76 ? -0.526 10.906 -17.473 1.00 92.94 76 GLU A N 1
ATOM 585 C CA . GLU A 1 76 ? -0.020 12.084 -16.756 1.00 92.94 76 GLU A CA 1
ATOM 586 C C . GLU A 1 76 ? -0.171 11.972 -15.230 1.00 92.94 76 GLU A C 1
ATOM 588 O O . GLU A 1 76 ? 0.070 12.934 -14.501 1.00 92.94 76 GLU A O 1
ATOM 593 N N . TRP A 1 77 ? -0.657 10.836 -14.716 1.00 93.69 77 TRP A N 1
ATOM 594 C CA . TRP A 1 77 ? -0.903 10.700 -13.289 1.00 93.69 77 TRP A CA 1
ATOM 595 C C . TRP A 1 77 ? 0.399 10.474 -12.525 1.00 93.69 77 TRP A C 1
ATOM 597 O O . TRP A 1 77 ? 0.919 9.363 -12.435 1.00 93.69 77 TRP A O 1
ATOM 607 N N . GLU A 1 78 ? 0.874 11.544 -11.899 1.00 92.06 78 GLU A N 1
ATOM 608 C CA . GLU A 1 78 ? 2.013 11.504 -10.995 1.00 92.06 78 GLU A CA 1
ATOM 609 C C . GLU A 1 78 ? 1.563 11.475 -9.536 1.00 92.06 78 GLU A C 1
ATOM 611 O O . GLU A 1 78 ? 0.772 12.299 -9.069 1.00 92.06 78 GLU A O 1
ATOM 616 N N . LEU A 1 79 ? 2.090 10.508 -8.791 1.00 96.06 79 LEU A N 1
ATOM 617 C CA . LEU A 1 79 ? 1.888 10.410 -7.353 1.00 96.06 79 LEU A CA 1
ATOM 618 C C . LEU A 1 79 ? 3.116 9.750 -6.720 1.00 96.06 79 LEU A C 1
ATOM 620 O O . LEU A 1 79 ? 3.031 8.595 -6.312 1.00 96.06 79 LEU A O 1
ATOM 624 N N . PRO A 1 80 ? 4.277 10.421 -6.672 1.00 97.00 80 PRO A N 1
ATOM 625 C CA . PRO A 1 80 ? 5.475 9.821 -6.097 1.00 97.00 80 PRO A CA 1
ATOM 626 C C . PRO A 1 80 ? 5.239 9.433 -4.625 1.00 97.00 80 PRO A C 1
ATOM 628 O O . PRO A 1 80 ? 4.518 10.142 -3.912 1.00 97.00 80 PRO A O 1
ATOM 631 N N . PRO A 1 81 ? 5.830 8.328 -4.130 1.00 97.44 81 PRO A N 1
ATOM 632 C CA . PRO A 1 81 ? 5.772 7.992 -2.713 1.00 97.44 81 PRO A CA 1
ATOM 633 C C . PRO A 1 81 ? 6.366 9.119 -1.860 1.00 97.44 81 PRO A C 1
ATOM 635 O O . PRO A 1 81 ? 7.461 9.605 -2.135 1.00 97.44 81 PRO A O 1
ATOM 638 N N . THR A 1 82 ? 5.659 9.527 -0.807 1.00 97.06 82 THR A N 1
ATOM 639 C CA . THR A 1 82 ? 6.090 10.603 0.103 1.00 97.06 82 THR A CA 1
ATOM 640 C C . THR A 1 82 ? 5.870 10.217 1.565 1.00 97.06 82 THR A C 1
ATOM 642 O O . THR A 1 82 ? 5.137 9.271 1.872 1.00 97.06 82 THR A O 1
ATOM 645 N N . GLY A 1 83 ? 6.526 10.942 2.478 1.00 97.06 83 GLY A N 1
ATOM 646 C CA . GLY A 1 83 ? 6.409 10.737 3.923 1.00 97.06 83 GLY A CA 1
ATOM 647 C C . GLY A 1 83 ? 6.682 9.289 4.331 1.00 97.06 83 GLY A C 1
ATOM 648 O O . GLY A 1 83 ? 7.608 8.655 3.825 1.00 97.06 83 GLY A O 1
ATOM 649 N N . TYR A 1 84 ? 5.817 8.744 5.188 1.00 95.81 84 TYR A N 1
ATOM 650 C CA . TYR A 1 84 ? 5.988 7.397 5.735 1.00 95.81 84 TYR A CA 1
ATOM 651 C C . TYR A 1 84 ? 6.022 6.292 4.659 1.00 95.81 84 TYR A C 1
ATOM 653 O O . TYR A 1 84 ? 6.598 5.232 4.894 1.00 95.81 84 TYR A O 1
ATOM 661 N N . VAL A 1 85 ? 5.417 6.507 3.478 1.00 97.81 85 VAL A N 1
ATOM 662 C CA . VAL A 1 85 ? 5.460 5.525 2.380 1.00 97.81 85 VAL A CA 1
ATOM 663 C C . VAL A 1 85 ? 6.879 5.439 1.822 1.00 97.81 85 VAL A C 1
ATOM 665 O O . VAL A 1 85 ? 7.390 4.338 1.642 1.00 97.81 85 VAL A O 1
ATOM 668 N N . ALA A 1 86 ? 7.531 6.584 1.596 1.00 97.75 86 ALA A N 1
ATOM 669 C CA . ALA A 1 86 ? 8.917 6.639 1.135 1.00 97.75 86 ALA A CA 1
ATOM 670 C C . ALA A 1 86 ? 9.881 6.047 2.175 1.00 97.75 86 ALA A C 1
ATOM 672 O O . ALA A 1 86 ? 10.737 5.234 1.834 1.00 97.75 86 ALA A O 1
ATOM 673 N N . GLU A 1 87 ? 9.689 6.380 3.453 1.00 97.50 87 GLU A N 1
ATOM 674 C CA . GLU A 1 87 ? 10.474 5.821 4.562 1.00 97.50 87 GLU A CA 1
ATOM 675 C C . GLU A 1 87 ? 10.317 4.297 4.665 1.00 97.50 87 GLU A C 1
ATOM 677 O O . GLU A 1 87 ? 11.299 3.574 4.829 1.00 97.50 87 GLU A O 1
ATOM 682 N N . TRP A 1 88 ? 9.090 3.786 4.508 1.00 96.81 88 TRP A N 1
ATOM 683 C CA . TRP A 1 88 ? 8.836 2.348 4.497 1.00 96.81 88 TRP A CA 1
ATOM 684 C C . TRP A 1 88 ? 9.509 1.648 3.312 1.00 96.81 88 TRP A C 1
ATOM 686 O O . TRP A 1 88 ? 9.988 0.530 3.472 1.00 96.81 88 TRP A O 1
ATOM 696 N N . ILE A 1 89 ? 9.580 2.284 2.137 1.00 96.56 89 ILE A N 1
ATOM 697 C CA . ILE A 1 89 ? 10.283 1.718 0.974 1.00 96.56 89 ILE A CA 1
ATOM 698 C C . ILE A 1 89 ? 11.756 1.484 1.285 1.00 96.56 89 ILE A C 1
ATOM 700 O O . ILE A 1 89 ? 12.252 0.390 1.023 1.00 96.56 89 ILE A O 1
ATOM 704 N N . VAL A 1 90 ? 12.416 2.485 1.869 1.00 96.19 90 VAL A N 1
ATOM 705 C CA . VAL A 1 90 ? 13.820 2.388 2.286 1.00 96.19 90 VAL A CA 1
ATOM 706 C C . VAL A 1 90 ?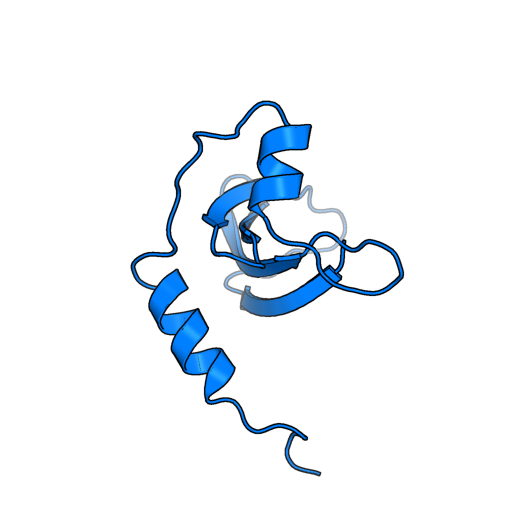 13.978 1.286 3.334 1.00 96.19 90 VAL A C 1
ATOM 708 O O . VAL A 1 90 ? 14.738 0.346 3.129 1.00 96.19 90 VAL A O 1
ATOM 711 N N . SER A 1 91 ? 13.174 1.327 4.400 1.00 95.00 91 SER A N 1
ATOM 712 C CA . SER A 1 91 ? 13.253 0.341 5.484 1.00 95.00 91 SER A CA 1
ATOM 713 C C . SER A 1 91 ? 12.992 -1.098 5.028 1.00 95.00 91 SER A C 1
ATOM 715 O O . SER A 1 91 ? 13.566 -2.028 5.590 1.00 95.00 91 SER A O 1
ATOM 717 N N . ASP A 1 92 ? 12.096 -1.306 4.065 1.00 93.62 92 ASP A N 1
ATOM 718 C CA . ASP A 1 92 ? 11.781 -2.635 3.541 1.00 93.62 92 ASP A CA 1
ATOM 719 C C . ASP A 1 92 ? 12.889 -3.161 2.615 1.00 93.62 92 ASP A C 1
ATOM 721 O O . ASP A 1 92 ? 13.120 -4.366 2.583 1.00 93.62 92 ASP A O 1
ATOM 725 N N . ALA A 1 93 ? 13.613 -2.278 1.916 1.00 91.75 93 ALA A N 1
ATOM 726 C CA . ALA A 1 93 ? 14.789 -2.647 1.125 1.00 91.75 93 ALA A CA 1
ATOM 727 C C . ALA A 1 93 ? 15.975 -3.085 2.003 1.00 91.75 93 ALA A C 1
ATOM 729 O O . ALA A 1 93 ? 16.729 -3.972 1.611 1.00 91.75 93 ALA A O 1
ATOM 730 N N . ASP A 1 94 ? 16.097 -2.517 3.205 1.00 91.88 94 ASP A N 1
ATOM 731 C CA . ASP A 1 94 ? 17.121 -2.893 4.189 1.00 91.88 94 ASP A CA 1
ATOM 732 C C . ASP A 1 94 ? 16.812 -4.221 4.901 1.00 91.88 94 ASP A C 1
ATOM 734 O O . ASP A 1 94 ? 17.634 -4.749 5.658 1.00 91.88 94 ASP A O 1
ATOM 738 N N . ARG A 1 95 ? 15.613 -4.781 4.695 1.00 88.06 95 ARG A N 1
ATOM 739 C CA . ARG A 1 95 ? 15.200 -6.021 5.347 1.00 88.06 95 ARG A CA 1
ATOM 740 C C . ARG A 1 95 ? 16.023 -7.197 4.801 1.00 88.06 95 ARG A C 1
ATOM 742 O O . ARG A 1 95 ? 15.968 -7.468 3.602 1.00 88.06 95 ARG A O 1
ATOM 749 N N . PRO A 1 96 ? 16.727 -7.960 5.658 1.00 87.62 96 PRO A N 1
ATOM 750 C CA . PRO A 1 96 ? 17.543 -9.074 5.199 1.00 87.62 96 PRO A CA 1
ATOM 751 C C . PRO A 1 96 ? 16.683 -10.156 4.540 1.00 87.62 96 PRO A C 1
ATOM 753 O O . PRO A 1 96 ? 15.630 -10.546 5.059 1.00 87.62 96 PRO A O 1
ATOM 756 N N . TRP A 1 97 ? 17.171 -10.655 3.405 1.00 81.88 97 TRP A N 1
ATOM 757 C CA . TRP A 1 97 ? 16.617 -11.803 2.701 1.00 81.88 97 TRP A CA 1
ATOM 758 C C . TRP A 1 97 ? 17.747 -12.770 2.300 1.00 81.88 97 TRP A C 1
ATOM 760 O O . TRP A 1 97 ? 18.726 -12.319 1.703 1.00 81.88 97 TRP A O 1
ATOM 770 N N . PRO A 1 98 ? 17.634 -14.086 2.563 1.00 84.94 98 PRO A N 1
ATOM 771 C CA . PRO A 1 98 ? 16.530 -14.761 3.248 1.00 84.94 98 PRO A CA 1
ATOM 772 C C . PRO A 1 98 ? 16.393 -14.314 4.718 1.00 84.94 98 PRO A C 1
ATOM 774 O O . PRO A 1 98 ? 17.367 -13.842 5.307 1.00 84.94 98 PRO A O 1
ATOM 777 N N . PRO A 1 99 ? 15.188 -14.402 5.311 1.00 83.38 99 PRO A N 1
ATOM 778 C CA . PRO A 1 99 ? 15.007 -14.117 6.728 1.00 83.38 99 PRO A CA 1
ATOM 779 C C . PRO A 1 99 ? 15.808 -15.116 7.575 1.00 83.38 99 PRO A C 1
ATOM 781 O O . PRO A 1 99 ? 16.193 -16.179 7.089 1.00 83.38 99 PRO A O 1
ATOM 784 N N . VAL A 1 100 ? 16.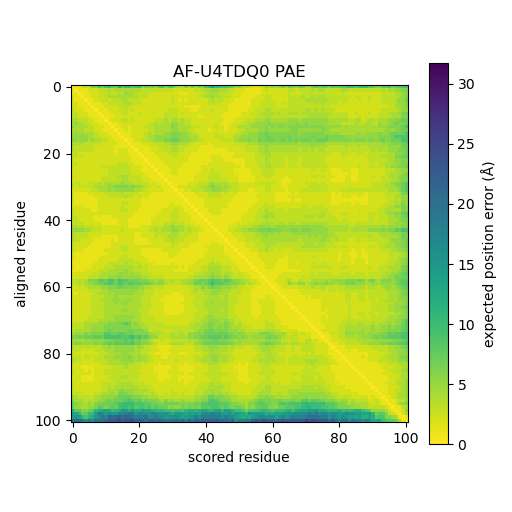047 -14.757 8.840 1.00 79.69 100 VAL A N 1
ATOM 785 C CA . VAL A 1 100 ? 16.736 -15.612 9.822 1.00 79.69 100 VAL A CA 1
ATOM 786 C C . VAL A 1 100 ? 16.131 -17.023 9.799 1.00 79.69 100 VAL A C 1
ATOM 788 O O . VAL A 1 100 ? 14.905 -17.150 9.854 1.00 79.69 100 VAL A O 1
ATOM 791 N N . ALA A 1 101 ? 16.995 -18.033 9.649 1.00 69.06 101 ALA A N 1
ATOM 792 C CA . ALA A 1 101 ? 16.633 -19.450 9.578 1.00 69.06 101 ALA A CA 1
ATOM 793 C C . ALA A 1 101 ? 16.085 -19.989 10.907 1.00 69.06 101 ALA A C 1
ATOM 795 O O . ALA A 1 101 ? 16.552 -19.516 11.970 1.00 69.06 101 ALA A O 1
#